Protein AF-A0A7W4EKA9-F1 (afdb_monomer)

Solvent-accessible surface area (backbone atoms only — not comparable to full-atom values): 6469 Å² total; per-residue (Å²): 132,83,79,77,79,76,77,62,63,84,79,44,60,75,69,44,30,65,42,52,51,51,51,54,50,52,52,49,34,43,69,69,62,39,52,67,62,41,52,52,51,24,53,52,36,47,51,41,47,74,68,69,58,82,50,76,81,43,62,44,70,59,51,29,52,43,34,52,49,47,46,53,41,48,76,71,67,48,50,46,69,57,51,62,68,29,70,67,50,49,58,64,55,69,69,50,76,74,71,74,77,71,72,82,78,74,92,125

Nearest PDB structures (foldseek):
  2axu-assembly2_K  TM=5.190E-01  e=1.951E+00  Enterococcus faecalis
  2grm-assembly2_C-5  TM=5.227E-01  e=1.951E+00  Enterococcus faecalis
  2grm-assembly1_A  TM=5.247E-01  e=2.299E+00  Enterococcus faecalis
  2axz-assembly3_C  TM=5.241E-01  e=5.231E+00  Enterococcus faecalis

Radius of gyration: 15.98 Å; Cα contacts (8 Å, |Δi|>4): 74; chains: 1; bounding box: 57×28×32 Å

Mean predicted aligned error: 8.0 Å

Structure (mmCIF, N/CA/C/O backbone):
data_AF-A0A7W4EKA9-F1
#
_entry.id   AF-A0A7W4EKA9-F1
#
loop_
_atom_site.group_PDB
_atom_site.id
_atom_site.type_symbol
_atom_site.l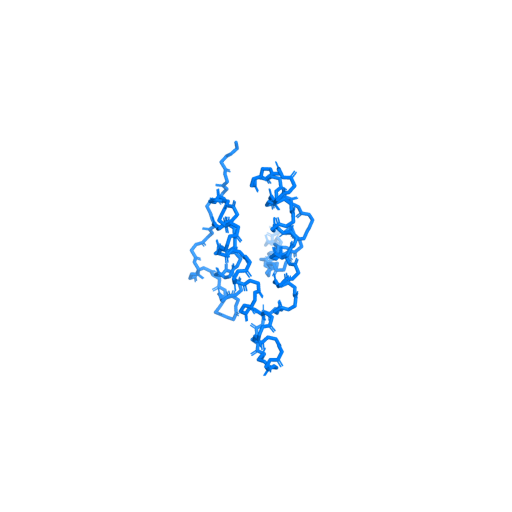abel_atom_id
_atom_site.label_alt_id
_atom_site.label_comp_id
_atom_site.label_asym_id
_atom_site.label_entity_id
_atom_site.label_seq_id
_atom_site.pdbx_PDB_ins_code
_atom_site.Cartn_x
_atom_site.Cartn_y
_atom_site.Cartn_z
_atom_site.occupancy
_atom_site.B_iso_or_equiv
_atom_site.auth_seq_id
_atom_site.auth_comp_id
_atom_site.auth_asym_id
_atom_site.auth_atom_id
_atom_site.pdbx_PDB_model_num
ATOM 1 N N . MET A 1 1 ? 1.645 13.334 16.424 1.00 43.69 1 MET A N 1
ATOM 2 C CA . MET A 1 1 ? 2.959 13.053 15.808 1.00 43.69 1 MET A CA 1
ATOM 3 C C . MET A 1 1 ? 2.894 13.564 14.378 1.00 43.69 1 MET A C 1
ATOM 5 O O . MET A 1 1 ? 1.900 13.282 13.724 1.00 43.69 1 MET A O 1
ATOM 9 N N . LYS A 1 2 ? 3.845 14.390 13.924 1.00 44.44 2 LYS A N 1
ATOM 10 C CA . LYS A 1 2 ? 3.917 14.763 12.502 1.00 44.44 2 LYS A CA 1
ATOM 11 C C . LYS A 1 2 ? 4.468 13.551 11.758 1.00 44.44 2 LYS A C 1
ATOM 13 O O . LYS A 1 2 ? 5.572 13.122 12.080 1.00 44.44 2 LYS A O 1
ATOM 18 N N . THR A 1 3 ? 3.704 12.992 10.828 1.00 52.25 3 THR A N 1
ATOM 19 C CA . THR A 1 3 ? 4.240 12.046 9.849 1.00 52.25 3 THR A CA 1
ATOM 20 C C . THR A 1 3 ? 5.343 12.775 9.077 1.00 52.25 3 THR A C 1
ATOM 22 O O . THR A 1 3 ? 5.084 13.872 8.572 1.00 52.25 3 THR A O 1
ATOM 25 N N . PRO A 1 4 ? 6.586 12.265 9.061 1.00 57.09 4 PRO A N 1
ATOM 26 C CA . PRO A 1 4 ? 7.646 12.879 8.278 1.00 57.09 4 PRO A CA 1
ATOM 27 C C . PRO A 1 4 ? 7.225 12.878 6.808 1.00 57.09 4 PRO A C 1
ATOM 29 O O . PRO A 1 4 ? 6.779 11.858 6.286 1.00 57.09 4 PRO A O 1
ATOM 32 N N . THR A 1 5 ? 7.317 14.037 6.157 1.00 65.06 5 THR A N 1
ATOM 33 C CA . THR A 1 5 ? 7.098 14.134 4.713 1.00 65.06 5 THR A CA 1
ATOM 34 C C . THR A 1 5 ? 8.151 13.265 4.028 1.00 65.06 5 THR A C 1
ATOM 36 O O . THR A 1 5 ? 9.338 13.457 4.316 1.00 65.06 5 THR A O 1
ATOM 39 N N . PRO A 1 6 ? 7.763 12.309 3.167 1.00 69.38 6 PRO A N 1
ATOM 40 C CA . PRO A 1 6 ? 8.743 11.500 2.470 1.00 69.38 6 PRO A CA 1
ATOM 41 C C . PRO 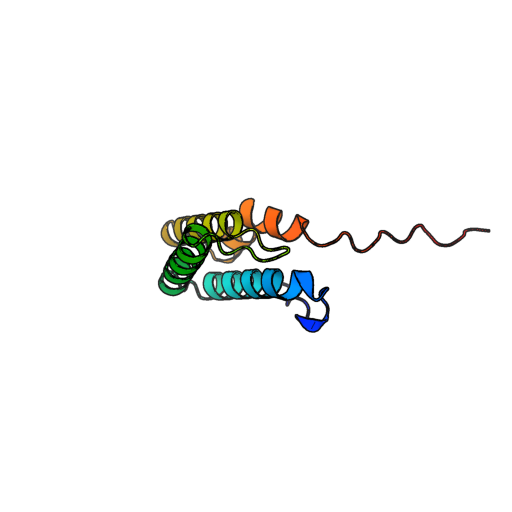A 1 6 ? 9.619 12.392 1.569 1.00 69.38 6 PRO A C 1
ATOM 43 O O . PRO A 1 6 ? 9.148 13.428 1.085 1.00 69.38 6 PRO A O 1
ATOM 46 N N . PRO A 1 7 ? 10.897 12.029 1.361 1.00 77.12 7 PRO A N 1
ATOM 47 C CA . PRO A 1 7 ? 11.776 12.711 0.421 1.00 77.12 7 PRO A CA 1
ATOM 48 C C . PRO A 1 7 ? 11.143 12.847 -0.976 1.00 77.12 7 PRO A C 1
ATOM 50 O O . PRO A 1 7 ? 10.365 11.976 -1.382 1.00 77.12 7 PRO A O 1
ATOM 53 N N . PRO A 1 8 ? 11.507 13.891 -1.746 1.00 84.19 8 PRO A N 1
ATOM 54 C CA . PRO A 1 8 ? 11.138 13.992 -3.157 1.00 84.19 8 PRO A CA 1
ATOM 55 C C . PRO A 1 8 ? 11.574 12.740 -3.924 1.00 84.19 8 PRO A C 1
ATOM 57 O O . PRO A 1 8 ? 12.651 12.199 -3.654 1.00 84.19 8 PRO A O 1
ATOM 60 N N . LEU A 1 9 ? 10.775 12.286 -4.892 1.00 82.81 9 LEU A N 1
ATOM 61 C CA . LEU A 1 9 ? 11.062 11.049 -5.629 1.00 82.81 9 LEU A CA 1
ATOM 62 C C . LEU A 1 9 ? 12.404 11.111 -6.374 1.00 82.81 9 LEU A C 1
ATOM 64 O O . LEU A 1 9 ? 13.095 10.105 -6.517 1.00 82.81 9 LEU A O 1
ATOM 68 N N . GLU A 1 10 ? 12.807 12.306 -6.797 1.00 86.06 10 GLU A N 1
ATOM 69 C CA . GLU A 1 10 ? 14.060 12.584 -7.495 1.00 86.06 10 GLU A CA 1
ATOM 70 C C . GLU A 1 10 ? 15.297 12.301 -6.632 1.00 86.06 10 GLU A C 1
ATOM 72 O O . GLU A 1 10 ? 16.381 12.092 -7.176 1.00 86.06 10 GLU A O 1
ATOM 77 N N . SER A 1 11 ? 15.136 12.275 -5.304 1.00 85.38 11 SER A N 1
ATOM 78 C CA . SER A 1 11 ? 16.216 11.964 -4.361 1.00 85.38 11 SER A CA 1
ATOM 79 C C . SER A 1 11 ? 16.553 10.473 -4.285 1.00 85.38 11 SER A C 1
ATOM 81 O O . SER A 1 11 ? 17.613 10.119 -3.770 1.00 85.38 11 SER A O 1
ATOM 83 N N . TYR A 1 12 ? 15.696 9.599 -4.823 1.00 83.75 12 TYR A N 1
ATOM 84 C CA . TYR A 1 12 ? 15.955 8.164 -4.875 1.00 83.75 12 TYR A CA 1
ATOM 85 C C . TYR A 1 12 ? 16.689 7.761 -6.162 1.00 83.75 12 TYR A C 1
ATOM 87 O O . TYR A 1 12 ? 16.483 8.386 -7.216 1.00 83.75 12 TYR A O 1
ATOM 95 N N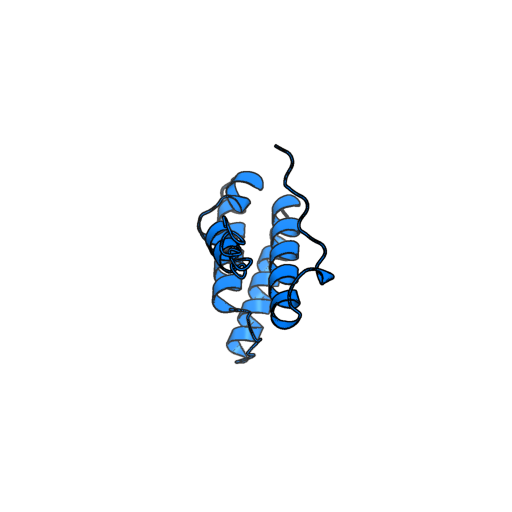 . PRO A 1 13 ? 17.497 6.679 -6.109 1.00 86.50 13 PRO A N 1
ATOM 96 C CA . PRO A 1 13 ? 18.051 6.050 -7.303 1.00 86.50 13 PRO A CA 1
ATOM 97 C C . PRO A 1 13 ? 16.953 5.751 -8.320 1.00 86.50 13 PRO A C 1
ATOM 99 O O . PRO A 1 13 ? 15.870 5.312 -7.936 1.00 86.50 13 PRO A O 1
ATOM 102 N N . GLU A 1 14 ? 17.234 5.969 -9.606 1.00 86.38 14 GLU A N 1
ATOM 103 C CA . GLU A 1 14 ? 16.244 5.840 -10.683 1.00 86.38 14 GLU A CA 1
ATOM 104 C C . GLU A 1 14 ? 15.521 4.488 -10.662 1.00 86.38 14 GLU A C 1
ATOM 106 O O . GLU A 1 14 ? 14.291 4.469 -10.668 1.00 86.38 14 GLU A O 1
ATOM 111 N N . ALA A 1 15 ? 16.275 3.395 -10.504 1.00 85.62 15 ALA A N 1
ATOM 112 C CA . ALA A 1 15 ? 15.745 2.034 -10.398 1.00 85.62 15 ALA A CA 1
ATOM 113 C C . ALA A 1 15 ? 14.718 1.862 -9.260 1.00 85.62 15 ALA A C 1
ATOM 115 O O . ALA A 1 15 ? 13.766 1.106 -9.390 1.00 85.62 15 ALA A O 1
ATOM 116 N N . LEU A 1 16 ? 14.846 2.617 -8.163 1.00 86.06 16 LEU A N 1
ATOM 117 C CA . LEU A 1 16 ? 13.958 2.516 -7.001 1.00 86.06 16 LEU A CA 1
ATOM 118 C C . LEU A 1 16 ? 12.799 3.522 -7.016 1.00 86.06 16 LEU A C 1
ATOM 120 O O . LEU A 1 16 ? 11.914 3.450 -6.160 1.00 86.06 16 LEU A O 1
ATOM 124 N N . ARG A 1 17 ? 12.769 4.482 -7.949 1.00 89.81 17 ARG A N 1
ATOM 125 C CA . ARG A 1 17 ? 11.766 5.565 -7.926 1.00 89.81 17 ARG A CA 1
ATOM 126 C C . ARG A 1 17 ? 10.345 5.042 -8.016 1.00 89.81 17 ARG A C 1
ATOM 128 O O . ARG A 1 17 ? 9.486 5.516 -7.278 1.00 89.81 17 ARG A O 1
ATOM 135 N N . LEU A 1 18 ? 10.099 4.062 -8.885 1.00 89.94 18 LEU A N 1
ATOM 136 C CA . LEU A 1 18 ? 8.767 3.481 -9.043 1.00 89.94 18 LEU A CA 1
ATOM 137 C C . LEU A 1 18 ? 8.318 2.773 -7.762 1.00 89.94 18 LEU A C 1
ATOM 139 O O . LEU A 1 18 ? 7.184 2.958 -7.325 1.00 89.94 18 LEU A O 1
ATOM 143 N N . ARG A 1 19 ? 9.225 2.044 -7.107 1.00 89.44 19 ARG A N 1
ATOM 144 C CA . ARG A 1 19 ? 8.961 1.425 -5.808 1.00 89.44 19 ARG A CA 1
ATOM 145 C C . ARG A 1 19 ? 8.545 2.455 -4.762 1.00 89.44 19 ARG A C 1
ATOM 147 O O . ARG A 1 19 ? 7.507 2.290 -4.124 1.00 89.44 19 ARG A O 1
ATOM 154 N N . TYR A 1 20 ? 9.311 3.532 -4.596 1.00 88.69 20 TYR A N 1
ATOM 155 C CA . TYR A 1 20 ? 8.962 4.564 -3.617 1.00 88.69 20 TYR A CA 1
ATOM 156 C C . TYR A 1 20 ? 7.703 5.334 -3.992 1.00 88.69 20 TYR A C 1
ATOM 158 O O . TYR A 1 20 ? 6.916 5.649 -3.106 1.00 88.69 20 TYR A O 1
ATOM 166 N N . ALA A 1 21 ? 7.468 5.590 -5.279 1.00 91.06 21 ALA A N 1
ATOM 167 C CA . ALA A 1 21 ? 6.230 6.204 -5.743 1.00 91.06 21 ALA A CA 1
ATOM 168 C C . ALA A 1 21 ? 5.013 5.338 -5.388 1.00 91.06 21 ALA A C 1
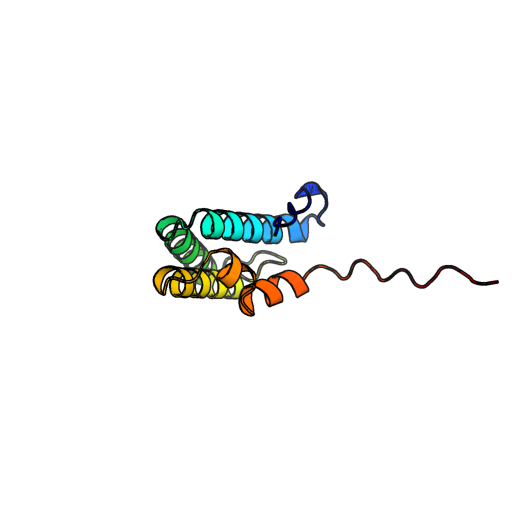ATOM 170 O O . ALA A 1 21 ? 4.026 5.856 -4.868 1.00 91.06 21 ALA A O 1
ATOM 171 N N . MET A 1 22 ? 5.107 4.019 -5.587 1.00 92.75 22 MET A N 1
ATOM 172 C CA . MET A 1 22 ? 4.066 3.068 -5.192 1.00 92.75 22 MET A CA 1
ATOM 173 C C . MET A 1 22 ? 3.830 3.084 -3.679 1.00 92.75 22 MET A C 1
ATOM 175 O O . MET A 1 22 ? 2.688 3.206 -3.246 1.00 92.75 22 MET A O 1
ATOM 179 N N . LEU A 1 23 ? 4.886 3.034 -2.862 1.00 91.31 23 LEU A N 1
ATOM 180 C CA . LEU A 1 23 ? 4.750 3.091 -1.401 1.00 91.31 23 LEU A CA 1
ATOM 181 C C . LEU A 1 23 ? 4.134 4.417 -0.926 1.00 91.31 23 LEU A C 1
ATOM 183 O O . LEU A 1 23 ? 3.215 4.405 -0.112 1.00 91.31 23 LEU A O 1
ATOM 187 N N . GLN A 1 24 ? 4.569 5.556 -1.474 1.00 91.31 24 GLN A N 1
ATOM 188 C CA . GLN A 1 24 ? 4.007 6.872 -1.145 1.00 91.31 24 GLN A CA 1
ATOM 189 C C . GLN A 1 24 ? 2.532 7.000 -1.560 1.00 91.31 24 GLN A C 1
ATOM 191 O O . GLN A 1 24 ? 1.736 7.613 -0.839 1.00 91.31 24 GLN A O 1
ATOM 196 N N . LEU A 1 25 ? 2.149 6.414 -2.700 1.00 94.81 25 LEU A N 1
ATOM 197 C CA . LEU A 1 25 ? 0.754 6.336 -3.127 1.00 94.81 25 LEU A CA 1
ATOM 198 C C . LEU A 1 25 ? -0.071 5.527 -2.121 1.00 94.81 25 LEU A C 1
ATOM 200 O O . LEU A 1 25 ? -1.097 6.015 -1.649 1.00 94.81 25 LEU A O 1
ATOM 204 N N . ILE A 1 26 ? 0.392 4.333 -1.745 1.00 94.88 26 ILE A N 1
ATOM 205 C CA . ILE A 1 26 ? -0.299 3.471 -0.776 1.00 94.88 26 ILE A CA 1
ATOM 206 C C . ILE A 1 26 ? -0.455 4.187 0.570 1.00 94.88 26 ILE A C 1
ATOM 208 O O . ILE A 1 26 ? -1.560 4.236 1.113 1.00 94.88 26 ILE A O 1
ATOM 212 N N . ASP A 1 27 ? 0.609 4.819 1.070 1.00 93.56 27 ASP A N 1
ATOM 213 C CA . ASP A 1 27 ? 0.579 5.581 2.320 1.00 93.56 27 ASP A CA 1
ATOM 214 C C . ASP A 1 27 ? -0.459 6.709 2.271 1.00 93.56 27 ASP A C 1
ATOM 216 O O . ASP A 1 27 ? -1.219 6.921 3.221 1.00 93.56 27 ASP A O 1
ATOM 220 N N . THR A 1 28 ? -0.537 7.413 1.138 1.00 94.88 28 THR A N 1
ATOM 221 C CA . THR A 1 28 ? -1.520 8.479 0.915 1.00 94.88 28 THR A CA 1
ATOM 222 C C . THR A 1 28 ? -2.946 7.935 0.969 1.00 94.88 28 THR A C 1
ATOM 224 O O . THR A 1 28 ? -3.798 8.506 1.654 1.00 94.88 28 THR A O 1
ATOM 227 N N . LEU A 1 29 ? -3.208 6.808 0.304 1.00 96.94 29 LEU A N 1
ATOM 228 C CA . LEU A 1 29 ? -4.525 6.172 0.301 1.00 96.94 29 LEU A CA 1
ATOM 229 C C . LEU A 1 29 ? -4.919 5.655 1.695 1.00 96.94 29 LEU A C 1
ATOM 231 O O . LEU A 1 29 ? -6.070 5.817 2.107 1.00 96.94 29 LEU A O 1
ATOM 235 N N . ILE A 1 30 ? -3.967 5.119 2.467 1.00 96.12 30 ILE A N 1
ATOM 236 C CA . ILE A 1 30 ? -4.174 4.714 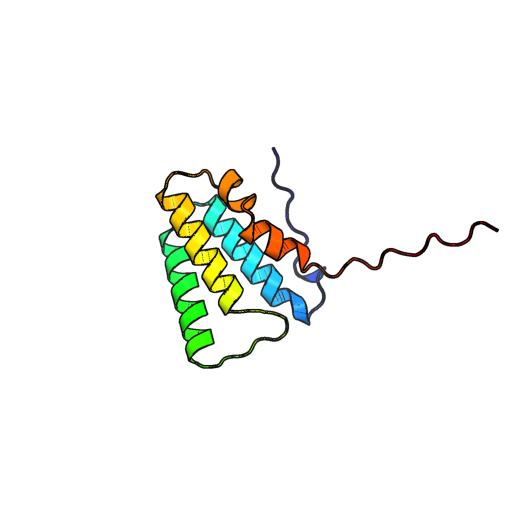3.867 1.00 96.12 30 ILE A CA 1
ATOM 237 C C . ILE A 1 30 ? -4.537 5.918 4.735 1.00 96.12 30 ILE A C 1
ATOM 239 O O . ILE A 1 30 ? -5.511 5.865 5.491 1.00 96.12 30 ILE A O 1
ATOM 243 N N . MET A 1 31 ? -3.801 7.025 4.607 1.00 95.81 31 MET A N 1
ATOM 244 C CA . MET A 1 31 ? -4.076 8.261 5.346 1.00 95.81 31 MET A CA 1
ATOM 245 C C . MET A 1 31 ? -5.455 8.838 5.028 1.00 95.81 31 MET A C 1
ATOM 247 O O . MET A 1 31 ? -6.145 9.315 5.930 1.00 95.81 31 MET A O 1
ATOM 251 N N . GLN A 1 32 ? -5.883 8.743 3.769 1.00 96.62 32 GLN A N 1
ATOM 252 C CA . GLN A 1 32 ? -7.219 9.142 3.323 1.00 96.62 32 GLN A CA 1
ATOM 253 C C . GLN A 1 32 ? -8.310 8.124 3.686 1.00 96.62 32 GLN A C 1
ATOM 255 O O . GLN A 1 32 ? -9.490 8.415 3.502 1.00 96.62 32 GLN A O 1
ATOM 260 N N . ARG A 1 33 ? -7.937 6.942 4.199 1.00 96.25 33 ARG A N 1
ATOM 261 C CA . ARG A 1 33 ? -8.829 5.788 4.399 1.00 96.25 33 ARG A CA 1
ATOM 262 C C . ARG A 1 33 ? -9.598 5.419 3.127 1.00 96.25 33 ARG A C 1
ATOM 264 O O . ARG A 1 33 ? -10.748 4.986 3.198 1.00 96.25 33 ARG A O 1
ATOM 271 N N . ASN A 1 34 ? -8.973 5.590 1.965 1.00 97.94 34 ASN A N 1
ATOM 272 C CA . ASN A 1 34 ? -9.589 5.281 0.684 1.00 97.94 34 ASN A CA 1
ATOM 273 C C . ASN A 1 34 ? -9.465 3.778 0.394 1.00 97.94 34 ASN A C 1
ATOM 275 O O . ASN A 1 34 ? -8.586 3.334 -0.340 1.00 97.94 34 ASN A O 1
ATOM 279 N N . ILE A 1 35 ? -10.328 2.995 1.044 1.00 97.06 35 ILE A N 1
ATOM 280 C CA . ILE A 1 35 ? -10.320 1.528 0.979 1.00 97.06 35 ILE A CA 1
ATOM 281 C C . ILE A 1 35 ? -10.567 1.029 -0.447 1.00 97.06 35 ILE A C 1
ATOM 283 O O . ILE A 1 35 ? -9.905 0.093 -0.873 1.00 97.06 35 ILE A O 1
ATOM 287 N N . GLU A 1 36 ? -11.482 1.659 -1.184 1.00 97.81 36 GLU A N 1
ATOM 288 C CA . GLU A 1 36 ? -11.805 1.272 -2.561 1.00 97.81 36 GLU A CA 1
ATOM 289 C C . GLU A 1 36 ? -10.592 1.427 -3.484 1.00 97.81 36 GLU A C 1
ATOM 291 O O . GLU A 1 36 ? -10.240 0.496 -4.203 1.00 97.81 36 GLU A O 1
ATOM 296 N N . ALA A 1 37 ? -9.886 2.559 -3.400 1.00 97.81 37 ALA A N 1
ATOM 297 C CA . ALA A 1 37 ? -8.672 2.768 -4.182 1.00 97.81 37 ALA A CA 1
ATOM 298 C C . ALA A 1 37 ? -7.534 1.812 -3.785 1.00 97.81 37 ALA A C 1
ATOM 300 O O . ALA A 1 37 ? -6.762 1.404 -4.649 1.00 97.81 37 ALA A O 1
ATOM 301 N N . LEU A 1 38 ? -7.422 1.445 -2.502 1.00 97.62 38 LEU A N 1
ATOM 302 C CA . LEU A 1 38 ? -6.457 0.437 -2.049 1.00 97.62 38 LEU A CA 1
ATOM 303 C C . LEU A 1 38 ? -6.787 -0.955 -2.605 1.00 97.62 38 LEU A C 1
ATOM 305 O O . LEU A 1 38 ? -5.881 -1.628 -3.089 1.00 97.62 38 LEU A O 1
ATOM 309 N N . ASP A 1 39 ? -8.060 -1.361 -2.565 1.00 96.75 39 ASP A N 1
ATOM 310 C CA . ASP A 1 39 ? -8.521 -2.632 -3.140 1.00 96.75 39 ASP A CA 1
ATOM 311 C C . ASP A 1 39 ? -8.233 -2.658 -4.656 1.00 96.75 39 ASP A C 1
ATOM 313 O O . ASP A 1 39 ? -7.587 -3.583 -5.140 1.00 96.75 39 ASP A O 1
ATOM 317 N N . HIS A 1 40 ? -8.581 -1.595 -5.395 1.00 97.62 40 HIS A N 1
ATOM 318 C CA . HIS A 1 40 ? -8.313 -1.506 -6.840 1.00 97.62 40 HIS A CA 1
ATOM 319 C C . HIS A 1 40 ? -6.822 -1.518 -7.186 1.00 97.62 40 HIS A C 1
ATOM 321 O O . HIS A 1 40 ? -6.412 -2.148 -8.159 1.00 97.62 40 HIS A O 1
ATOM 327 N N . LEU A 1 41 ? -5.984 -0.834 -6.402 1.00 96.69 41 LEU A N 1
ATOM 328 C CA . LEU A 1 41 ? -4.536 -0.898 -6.588 1.00 96.69 41 LEU A CA 1
ATOM 329 C C . LEU A 1 41 ? -4.012 -2.320 -6.324 1.00 96.69 41 LEU A C 1
ATOM 331 O O . LEU A 1 41 ? -3.100 -2.783 -7.012 1.00 96.69 41 LEU A O 1
ATOM 335 N N . GLY A 1 42 ? -4.613 -3.030 -5.366 1.00 94.94 42 GLY A N 1
ATOM 336 C CA . GLY A 1 42 ? -4.356 -4.445 -5.105 1.00 94.94 42 GLY A CA 1
ATOM 337 C C . GLY A 1 42 ? -4.654 -5.313 -6.323 1.00 94.94 42 GLY A C 1
ATOM 338 O O . GLY A 1 42 ? -3.784 -6.069 -6.753 1.00 94.94 42 GLY A O 1
ATOM 339 N N . ASP A 1 43 ? -5.827 -5.135 -6.927 1.00 95.38 43 ASP A N 1
ATOM 340 C CA . ASP A 1 43 ? -6.240 -5.874 -8.123 1.00 95.38 43 ASP A CA 1
ATOM 341 C C . ASP A 1 43 ? -5.287 -5.623 -9.300 1.00 95.38 43 ASP A C 1
ATOM 343 O O . ASP A 1 43 ? -4.772 -6.571 -9.891 1.00 95.38 43 ASP A O 1
ATOM 347 N N . VAL A 1 44 ? -4.953 -4.359 -9.581 1.00 94.25 44 VAL A N 1
ATOM 348 C CA . VAL A 1 44 ? -4.018 -3.998 -10.664 1.00 94.25 44 VAL A CA 1
ATOM 349 C C . VAL A 1 44 ? -2.637 -4.621 -10.444 1.00 94.25 44 VAL A C 1
ATOM 351 O O . VAL A 1 44 ? -2.053 -5.183 -11.369 1.00 94.25 44 VAL A O 1
ATOM 354 N N . THR A 1 45 ? -2.098 -4.554 -9.222 1.00 93.62 45 THR A N 1
ATOM 355 C CA . THR A 1 45 ? -0.778 -5.143 -8.925 1.00 93.62 45 THR A CA 1
ATOM 356 C C . THR A 1 45 ? -0.779 -6.666 -9.077 1.00 93.62 45 THR A C 1
ATOM 358 O O . THR A 1 45 ? 0.188 -7.229 -9.597 1.00 93.62 45 THR A O 1
ATOM 361 N N . LEU A 1 46 ? -1.880 -7.328 -8.709 1.00 92.88 46 LEU A N 1
ATOM 362 C CA . LEU A 1 46 ? -2.055 -8.767 -8.888 1.00 92.88 46 LEU A CA 1
ATOM 363 C C . LEU A 1 46 ? -2.223 -9.160 -10.363 1.00 92.88 46 LEU A C 1
ATOM 365 O O . LEU A 1 46 ? -1.671 -10.178 -10.788 1.00 92.88 46 LEU A O 1
ATOM 369 N N . GLU A 1 47 ? -2.948 -8.369 -11.155 1.00 94.69 47 GLU A N 1
ATOM 370 C CA . GLU A 1 47 ? -3.079 -8.570 -12.601 1.00 94.69 47 GLU A CA 1
ATOM 371 C C . GLU A 1 47 ? -1.720 -8.462 -13.297 1.00 94.69 47 GLU A C 1
ATOM 373 O O . GLU A 1 47 ? -1.364 -9.337 -14.087 1.00 94.69 47 GLU A O 1
ATOM 378 N N . MET A 1 48 ? -0.920 -7.448 -12.953 1.00 92.81 48 MET A N 1
ATOM 379 C CA . MET A 1 48 ? 0.436 -7.287 -13.486 1.00 92.81 48 MET A CA 1
ATOM 380 C C . MET A 1 48 ? 1.331 -8.480 -13.139 1.00 92.81 48 MET A C 1
ATOM 382 O O . MET A 1 48 ? 2.019 -9.010 -14.013 1.00 92.81 48 MET A O 1
ATOM 386 N N . PHE A 1 49 ? 1.281 -8.945 -11.887 1.00 89.50 49 PHE A N 1
ATOM 387 C CA . PHE A 1 49 ? 2.010 -10.138 -11.459 1.00 89.50 49 PHE A CA 1
ATOM 388 C C . PHE A 1 49 ? 1.561 -11.385 -12.236 1.00 89.50 49 PHE A C 1
ATOM 390 O O . PHE A 1 49 ? 2.389 -12.142 -12.737 1.00 89.50 49 PHE A O 1
ATOM 397 N N . SER A 1 50 ? 0.250 -11.572 -12.404 1.00 90.38 50 SER A N 1
ATOM 398 C CA . SER A 1 50 ? -0.329 -12.704 -13.145 1.00 90.38 50 SER A CA 1
ATOM 399 C C . SER A 1 50 ? 0.030 -12.673 -14.635 1.00 90.38 50 SER A C 1
ATOM 401 O O . SER A 1 50 ? 0.204 -13.716 -15.267 1.00 90.38 50 SER A O 1
ATOM 403 N N . ALA A 1 51 ? 0.206 -11.476 -15.194 1.00 94.12 51 ALA A N 1
ATOM 404 C CA . ALA A 1 51 ? 0.708 -11.256 -16.544 1.00 94.12 51 ALA A CA 1
ATOM 405 C C . ALA A 1 51 ? 2.233 -11.451 -16.676 1.00 94.12 51 ALA A C 1
ATOM 407 O O . ALA A 1 51 ? 2.768 -11.240 -17.762 1.00 94.12 51 ALA A O 1
ATOM 408 N N . HIS A 1 52 ? 2.924 -11.881 -15.610 1.00 89.94 52 HIS A N 1
ATOM 409 C CA . HIS A 1 52 ? 4.378 -12.072 -15.561 1.00 89.94 52 HIS A CA 1
ATOM 410 C C . HIS A 1 52 ? 5.158 -10.790 -15.900 1.00 89.94 52 HIS A C 1
ATOM 412 O O . HIS A 1 52 ? 6.236 -10.840 -16.491 1.00 89.94 52 HIS A O 1
ATOM 418 N N . ILE A 1 53 ? 4.603 -9.625 -15.547 1.00 87.94 53 ILE A N 1
ATOM 419 C CA . ILE A 1 53 ? 5.302 -8.349 -15.682 1.00 87.94 53 ILE A CA 1
ATOM 420 C C . ILE A 1 53 ? 6.331 -8.253 -14.559 1.00 87.94 53 ILE A C 1
ATOM 422 O O . ILE A 1 53 ? 5.979 -8.223 -13.380 1.00 87.94 53 ILE A O 1
ATOM 426 N N . GLU A 1 54 ? 7.601 -8.166 -14.936 1.00 86.56 54 GLU A N 1
ATOM 427 C CA . GLU A 1 54 ? 8.700 -7.912 -14.013 1.00 86.56 54 GLU A CA 1
ATOM 428 C C . GLU A 1 54 ? 9.067 -6.430 -14.037 1.00 86.56 54 GLU A C 1
ATOM 430 O O . GLU A 1 54 ? 9.189 -5.810 -15.095 1.00 86.56 54 GLU A O 1
ATOM 435 N N . ILE A 1 55 ? 9.232 -5.859 -12.848 1.00 84.12 55 ILE A N 1
ATOM 436 C CA . ILE A 1 55 ? 9.681 -4.485 -12.660 1.00 84.12 55 ILE A CA 1
ATOM 437 C C . ILE A 1 55 ? 10.897 -4.550 -11.750 1.00 84.12 55 ILE A C 1
ATOM 439 O O . ILE A 1 55 ? 10.818 -5.056 -10.630 1.00 84.12 55 ILE A O 1
ATOM 443 N N . GLU A 1 56 ? 12.023 -4.050 -12.251 1.00 83.31 56 GLU A N 1
ATOM 444 C CA . GLU A 1 56 ? 13.271 -4.001 -11.497 1.00 83.31 56 GLU A CA 1
ATOM 445 C C . GLU A 1 56 ? 13.056 -3.268 -10.164 1.00 83.31 56 GLU A C 1
ATOM 447 O O . GLU A 1 56 ? 12.350 -2.260 -10.099 1.00 83.31 56 GLU A O 1
ATOM 452 N N . GLU A 1 57 ? 13.617 -3.818 -9.085 1.00 85.12 57 GLU A N 1
ATOM 453 C CA . GLU A 1 57 ? 13.487 -3.303 -7.716 1.00 85.12 57 GLU A CA 1
ATOM 454 C C . GLU A 1 57 ? 12.053 -3.206 -7.142 1.00 85.12 57 GLU A C 1
ATOM 456 O O . GLU A 1 57 ? 11.859 -2.651 -6.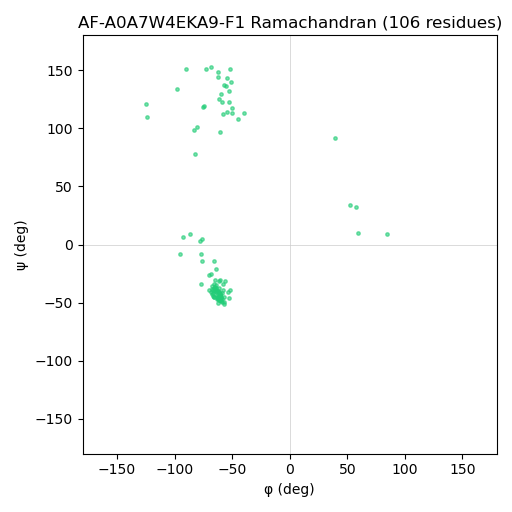053 1.00 85.12 57 GLU A O 1
ATOM 461 N N . LEU A 1 58 ? 11.036 -3.770 -7.810 1.00 84.56 58 LEU A N 1
ATOM 462 C CA . LEU A 1 58 ? 9.653 -3.795 -7.327 1.00 84.56 58 LEU A CA 1
ATOM 463 C C . LEU A 1 58 ? 9.106 -5.222 -7.243 1.00 84.56 58 LEU A C 1
ATOM 465 O O . LEU A 1 58 ? 8.760 -5.853 -8.239 1.00 84.56 58 LEU A O 1
ATOM 469 N N . SER A 1 59 ? 8.921 -5.700 -6.016 1.00 89.56 59 SER A N 1
ATOM 470 C CA . SER A 1 59 ? 8.241 -6.968 -5.772 1.00 89.56 59 SER A CA 1
ATOM 471 C C . SER A 1 59 ? 6.724 -6.773 -5.773 1.00 89.56 59 SER A C 1
ATOM 473 O O . SER A 1 59 ? 6.132 -6.355 -4.775 1.00 89.56 59 SER A O 1
ATOM 475 N N . LEU A 1 60 ? 6.077 -7.080 -6.901 1.00 90.69 60 LEU A N 1
ATOM 476 C CA . LEU A 1 60 ? 4.620 -6.956 -7.035 1.00 90.69 60 LEU A CA 1
ATOM 477 C C . LEU A 1 60 ? 3.871 -7.796 -5.991 1.00 90.69 60 LEU A C 1
ATOM 479 O O . LEU A 1 60 ? 2.911 -7.310 -5.403 1.00 90.69 60 LEU A O 1
ATOM 483 N N . ILE A 1 61 ? 4.352 -9.005 -5.684 1.00 90.00 61 ILE A N 1
ATOM 484 C CA . ILE A 1 61 ? 3.725 -9.877 -4.679 1.00 90.00 61 ILE A CA 1
ATOM 485 C C . ILE A 1 61 ? 3.785 -9.281 -3.266 1.00 90.00 61 ILE A C 1
ATOM 487 O O . ILE A 1 61 ? 2.819 -9.376 -2.507 1.00 90.00 61 ILE A O 1
ATOM 491 N N . GLU A 1 62 ? 4.893 -8.627 -2.912 1.00 89.81 62 GLU A N 1
ATOM 492 C CA . GLU A 1 62 ? 5.027 -7.956 -1.618 1.00 89.81 62 GLU A CA 1
ATOM 493 C C . GLU A 1 62 ? 4.110 -6.734 -1.527 1.00 89.81 62 GLU A C 1
ATOM 495 O O . GLU A 1 62 ? 3.469 -6.523 -0.495 1.00 89.81 62 GLU A O 1
ATOM 500 N N . ILE A 1 63 ? 4.001 -5.958 -2.611 1.00 91.81 63 ILE A N 1
ATOM 501 C CA . ILE A 1 63 ? 3.096 -4.808 -2.689 1.00 91.81 63 ILE A CA 1
ATOM 502 C C . ILE A 1 63 ? 1.636 -5.250 -2.558 1.00 91.81 63 ILE A C 1
ATOM 504 O O . ILE A 1 63 ? 0.904 -4.680 -1.748 1.00 91.81 63 ILE A O 1
ATOM 508 N N . THR A 1 64 ? 1.215 -6.288 -3.284 1.00 92.62 64 THR A N 1
ATOM 509 C CA . THR A 1 64 ? -0.142 -6.843 -3.168 1.00 92.62 64 THR A CA 1
ATOM 510 C C . THR A 1 64 ? -0.415 -7.345 -1.748 1.00 92.62 64 THR A C 1
ATOM 512 O O . THR A 1 64 ? -1.475 -7.071 -1.183 1.00 92.62 64 THR A O 1
ATOM 515 N N . GLY A 1 65 ? 0.554 -8.028 -1.128 1.00 91.62 65 GLY A N 1
ATOM 516 C CA . GLY A 1 65 ? 0.450 -8.471 0.262 1.00 91.62 65 GLY A CA 1
ATOM 517 C C . GLY A 1 65 ? 0.273 -7.308 1.241 1.00 91.62 65 GLY A C 1
ATOM 518 O O . GLY A 1 65 ? -0.575 -7.371 2.135 1.00 91.62 65 GLY A O 1
ATOM 519 N N . TYR A 1 66 ? 1.027 -6.223 1.049 1.00 93.19 66 TYR A N 1
ATOM 520 C CA . TYR A 1 66 ? 0.901 -5.027 1.874 1.00 93.19 66 TYR A CA 1
ATOM 521 C C . TYR A 1 66 ? -0.462 -4.337 1.701 1.00 93.19 66 TYR A C 1
ATOM 523 O O . TYR A 1 66 ? -1.108 -4.007 2.697 1.00 93.19 66 TYR A O 1
ATOM 531 N N . LEU A 1 67 ? -0.934 -4.177 0.464 1.00 95.44 67 LEU A N 1
ATOM 532 C CA . LEU A 1 67 ? -2.250 -3.607 0.152 1.00 95.44 67 LEU A CA 1
ATOM 533 C C . LEU A 1 67 ? -3.384 -4.379 0.833 1.00 95.44 67 LEU A C 1
ATOM 535 O O . LEU A 1 67 ? -4.211 -3.783 1.529 1.00 95.44 67 LEU A O 1
ATOM 539 N N . GLY A 1 68 ? -3.383 -5.709 0.701 1.00 94.75 68 GLY A N 1
ATOM 540 C CA . GLY A 1 68 ? -4.392 -6.566 1.322 1.00 94.75 68 GLY A CA 1
ATOM 541 C C . GLY A 1 68 ? -4.395 -6.466 2.849 1.00 94.75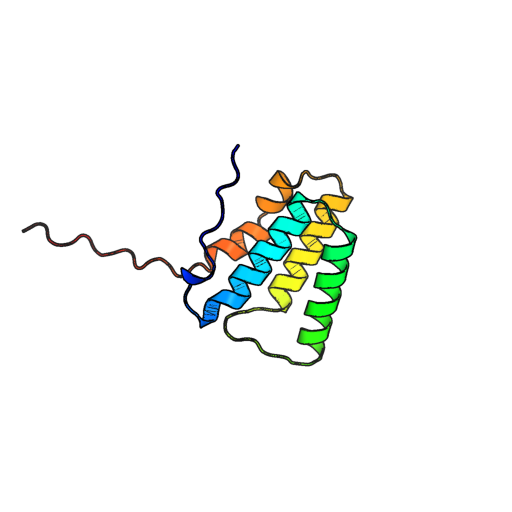 68 GLY A C 1
ATOM 542 O O . GLY A 1 68 ? -5.458 -6.387 3.474 1.00 94.75 68 GLY A O 1
ATOM 543 N N . ASP A 1 69 ? -3.215 -6.412 3.471 1.00 94.94 69 ASP A N 1
ATOM 544 C CA . ASP A 1 69 ? -3.109 -6.225 4.917 1.00 94.94 69 ASP A CA 1
ATOM 545 C C . ASP A 1 69 ? -3.588 -4.838 5.364 1.00 94.94 69 ASP A C 1
ATOM 547 O O . ASP A 1 69 ? -4.365 -4.737 6.318 1.00 94.94 69 ASP A O 1
ATOM 551 N N . ALA A 1 70 ? -3.205 -3.777 4.651 1.00 95.56 70 ALA A N 1
ATOM 552 C CA . ALA A 1 70 ? -3.636 -2.417 4.949 1.00 95.56 70 ALA A CA 1
ATOM 553 C C . ALA A 1 70 ? -5.165 -2.285 4.891 1.00 95.56 70 ALA A C 1
ATOM 555 O O . ALA A 1 70 ? -5.784 -1.775 5.830 1.00 95.56 70 ALA A O 1
ATOM 556 N N . VAL A 1 71 ? -5.791 -2.823 3.841 1.00 97.25 71 VAL A N 1
ATOM 557 C CA . VAL A 1 71 ? -7.251 -2.866 3.710 1.00 97.25 71 VAL A CA 1
ATOM 558 C C . VAL A 1 71 ? -7.884 -3.635 4.864 1.00 97.25 71 VAL A C 1
ATOM 560 O O . VAL A 1 71 ? -8.828 -3.141 5.487 1.00 97.25 71 VAL A O 1
ATOM 563 N N . ARG A 1 72 ? -7.372 -4.829 5.182 1.00 96.75 72 ARG A N 1
ATOM 564 C CA . ARG A 1 72 ? -7.884 -5.651 6.286 1.00 96.75 72 ARG A CA 1
ATOM 565 C C . ARG A 1 72 ? -7.845 -4.889 7.609 1.00 96.75 72 ARG A C 1
ATOM 567 O O . ARG A 1 72 ? -8.824 -4.909 8.353 1.00 96.75 72 ARG A O 1
ATOM 574 N N . GLN A 1 73 ? -6.739 -4.211 7.901 1.00 96.56 73 GLN A N 1
ATOM 575 C CA . GLN A 1 73 ? -6.583 -3.442 9.132 1.00 96.56 73 GLN A CA 1
ATOM 576 C C . GLN A 1 73 ? -7.519 -2.225 9.184 1.00 96.56 73 GLN A C 1
ATOM 578 O O . GLN A 1 73 ? -8.158 -1.997 10.214 1.00 96.56 73 GLN A O 1
ATOM 583 N N . LEU A 1 74 ? -7.659 -1.481 8.081 1.00 96.81 74 LEU A N 1
ATOM 584 C CA . LEU A 1 74 ? -8.593 -0.353 7.994 1.00 96.81 74 LEU A CA 1
ATOM 585 C C . LEU A 1 74 ? -10.051 -0.810 8.158 1.00 96.81 74 L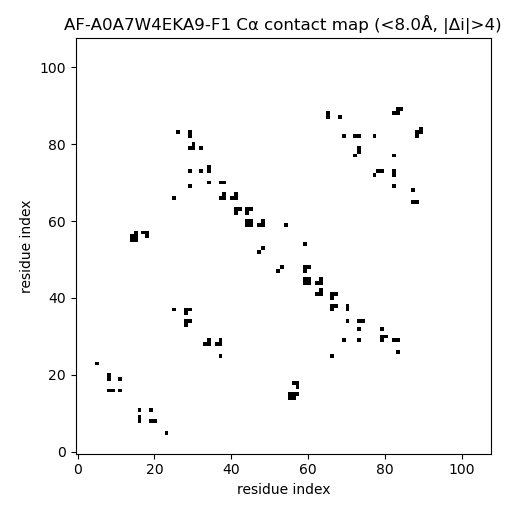EU A C 1
ATOM 587 O O . LEU A 1 74 ? -10.795 -0.202 8.928 1.00 96.81 74 LEU A O 1
ATOM 591 N N . LYS A 1 75 ? -10.449 -1.916 7.510 1.00 96.75 75 LYS A N 1
ATOM 592 C CA . LYS A 1 75 ? -11.778 -2.540 7.673 1.00 96.75 75 LYS A CA 1
ATOM 593 C C . LYS A 1 75 ? -12.017 -3.009 9.117 1.00 96.75 75 LYS A C 1
ATOM 595 O O . LYS A 1 75 ? -13.143 -2.942 9.598 1.00 96.75 75 LYS A O 1
ATOM 600 N N . ALA A 1 76 ? -10.964 -3.411 9.833 1.00 96.62 76 ALA A N 1
ATOM 601 C CA . ALA A 1 76 ? -11.013 -3.754 11.258 1.00 96.62 76 ALA A CA 1
ATOM 602 C C . ALA A 1 76 ? -11.032 -2.532 12.203 1.00 96.62 76 ALA A C 1
ATOM 604 O O . ALA A 1 76 ? -11.004 -2.699 13.422 1.00 96.62 76 ALA A O 1
ATOM 605 N N . GLY A 1 77 ? -11.069 -1.306 11.671 1.00 96.19 77 GLY A N 1
ATOM 606 C CA . GLY A 1 77 ? -11.163 -0.074 12.454 1.00 96.19 77 GLY A CA 1
ATOM 607 C C . GLY A 1 77 ? -9.830 0.468 12.972 1.00 96.19 77 GLY A C 1
ATOM 608 O O . GLY A 1 77 ? -9.840 1.420 13.755 1.00 96.19 77 GLY A O 1
ATOM 609 N N . ARG A 1 78 ? -8.688 -0.088 12.538 1.00 96.56 78 ARG A N 1
ATOM 610 C CA . ARG A 1 78 ? -7.368 0.476 12.858 1.00 96.56 78 ARG A CA 1
ATOM 611 C C . ARG A 1 78 ? -7.229 1.874 12.266 1.00 96.56 78 ARG A C 1
ATOM 613 O O . ARG A 1 78 ? -7.729 2.183 11.184 1.00 96.56 78 ARG A O 1
ATOM 620 N N . THR A 1 79 ? -6.539 2.740 12.992 1.00 96.00 79 THR A N 1
ATOM 621 C CA . THR A 1 79 ? -6.216 4.085 12.526 1.00 96.00 79 THR A CA 1
ATOM 622 C C . THR A 1 79 ? -5.132 4.033 11.444 1.00 96.00 79 THR A C 1
ATOM 624 O O . THR A 1 79 ? -4.271 3.157 11.492 1.00 96.00 79 THR A O 1
ATOM 627 N N . PRO A 1 80 ? -5.098 4.992 10.500 1.00 94.94 80 PRO A N 1
ATOM 628 C CA . PRO A 1 80 ? -4.039 5.059 9.492 1.00 94.94 80 PRO A CA 1
ATOM 629 C C . PRO A 1 80 ? -2.625 5.014 10.081 1.00 94.94 80 PRO A C 1
ATOM 631 O O . PRO A 1 80 ? -1.766 4.325 9.550 1.00 94.94 80 PRO A O 1
ATOM 634 N N . ALA A 1 81 ? -2.399 5.675 11.221 1.00 93.00 81 ALA A N 1
ATOM 635 C CA . ALA A 1 81 ? -1.112 5.636 11.910 1.00 93.00 81 ALA A CA 1
ATOM 636 C C . ALA A 1 81 ? -0.733 4.215 12.362 1.00 93.00 81 ALA A C 1
ATOM 638 O O . ALA A 1 81 ? 0.406 3.805 12.173 1.00 93.00 81 ALA A O 1
ATOM 639 N N . GLU A 1 82 ? -1.673 3.442 12.917 1.00 92.94 82 GLU A N 1
ATOM 640 C CA . GLU A 1 82 ? -1.412 2.042 13.284 1.00 92.94 82 GLU A CA 1
ATOM 641 C C . GLU A 1 82 ? -1.073 1.187 12.059 1.00 92.94 82 GLU A C 1
ATOM 643 O O . GLU A 1 82 ? -0.156 0.374 12.125 1.00 92.94 82 GLU A O 1
ATOM 648 N N . VAL A 1 83 ? -1.768 1.400 10.937 1.00 94.19 83 VAL A N 1
ATOM 649 C CA . VAL A 1 83 ? -1.521 0.658 9.691 1.00 94.19 83 VAL A CA 1
ATOM 650 C C . VAL A 1 83 ? -0.149 0.993 9.101 1.00 94.19 83 VAL A C 1
ATOM 652 O O . VAL A 1 83 ? 0.576 0.094 8.680 1.00 94.19 83 VAL A O 1
ATOM 655 N N . LEU A 1 84 ? 0.249 2.268 9.112 1.00 91.50 84 LEU A N 1
ATOM 656 C CA . LEU A 1 84 ? 1.566 2.702 8.631 1.00 91.50 84 LEU A CA 1
ATOM 657 C C . LEU A 1 84 ? 2.720 2.224 9.525 1.00 91.50 84 LEU A C 1
ATOM 659 O O . LEU A 1 84 ? 3.838 2.054 9.051 1.00 91.50 84 LEU A O 1
ATOM 663 N N . HIS A 1 85 ? 2.459 1.968 10.807 1.00 87.69 85 HIS A N 1
ATOM 664 C CA . HIS A 1 85 ? 3.435 1.390 11.735 1.00 87.69 85 HIS A CA 1
ATOM 665 C C . HIS A 1 85 ? 3.356 -0.143 11.829 1.00 87.69 85 HIS A C 1
ATOM 667 O O . HIS A 1 85 ? 4.040 -0.743 12.660 1.00 87.69 85 HIS A O 1
ATOM 673 N N . ALA A 1 86 ? 2.546 -0.795 10.991 1.00 86.06 86 ALA A N 1
ATOM 674 C CA . ALA A 1 86 ? 2.433 -2.245 10.981 1.00 86.06 86 ALA A CA 1
ATOM 675 C C . ALA A 1 86 ? 3.726 -2.918 10.467 1.00 86.06 86 ALA A C 1
ATOM 677 O O . ALA A 1 86 ? 4.435 -2.334 9.639 1.00 86.06 86 ALA A O 1
ATOM 678 N N . PRO A 1 87 ? 4.017 -4.167 10.890 1.00 80.94 87 PRO A N 1
ATOM 679 C CA . PRO A 1 87 ? 5.240 -4.880 10.511 1.00 80.94 87 PRO A CA 1
ATOM 680 C C . PRO A 1 87 ? 5.490 -4.959 9.000 1.00 80.94 87 PRO A C 1
ATOM 682 O O . PRO A 1 87 ? 6.616 -4.763 8.555 1.00 80.94 87 PRO A O 1
ATOM 685 N N . LEU A 1 88 ? 4.447 -5.199 8.196 1.00 79.94 88 LEU A N 1
ATOM 686 C CA . LEU A 1 88 ? 4.595 -5.281 6.740 1.00 79.94 88 LEU A CA 1
ATOM 687 C C . LEU A 1 88 ? 5.030 -3.945 6.130 1.00 79.94 88 LEU A C 1
ATOM 689 O O . LEU A 1 88 ? 5.904 -3.930 5.269 1.00 79.94 88 LEU A O 1
ATOM 693 N N . ARG A 1 89 ? 4.492 -2.817 6.614 1.00 83.94 89 ARG A N 1
ATOM 694 C CA . ARG A 1 89 ? 4.906 -1.492 6.137 1.00 83.94 89 ARG A CA 1
ATOM 695 C C . ARG A 1 89 ? 6.344 -1.167 6.532 1.00 83.94 89 ARG A C 1
ATOM 697 O O . ARG A 1 89 ? 7.076 -0.607 5.720 1.00 83.94 89 ARG A O 1
ATOM 704 N N . THR A 1 90 ? 6.762 -1.552 7.738 1.00 77.94 90 THR A N 1
ATOM 705 C CA . THR A 1 90 ? 8.145 -1.348 8.199 1.00 77.94 90 THR A CA 1
ATOM 706 C C . THR A 1 90 ? 9.134 -2.196 7.405 1.00 77.94 90 THR A C 1
ATOM 708 O O . THR A 1 90 ? 10.190 -1.697 7.037 1.00 77.94 90 THR A O 1
ATOM 711 N N . MET A 1 91 ? 8.793 -3.442 7.058 1.00 77.25 91 MET A N 1
ATOM 712 C CA . MET A 1 91 ? 9.616 -4.278 6.166 1.00 77.25 91 MET A CA 1
ATOM 713 C C . MET A 1 91 ? 9.851 -3.624 4.798 1.00 77.25 91 MET A C 1
ATOM 715 O O . MET A 1 91 ? 10.945 -3.745 4.253 1.00 77.25 91 MET A O 1
ATOM 719 N N . GLN A 1 92 ? 8.873 -2.873 4.283 1.00 77.25 92 GLN A N 1
ATOM 720 C CA . GLN A 1 92 ? 9.032 -2.116 3.038 1.00 77.25 92 GLN A CA 1
ATOM 721 C C . GLN A 1 92 ? 9.981 -0.912 3.165 1.00 77.25 92 GLN A C 1
ATOM 723 O O . GLN A 1 92 ? 10.606 -0.543 2.173 1.00 77.25 92 GLN A O 1
ATOM 728 N N . ASP A 1 93 ? 10.147 -0.341 4.365 1.00 69.56 93 ASP A N 1
ATOM 729 C CA . ASP A 1 93 ? 11.135 0.719 4.627 1.00 69.56 93 ASP A CA 1
ATOM 730 C C . ASP A 1 93 ? 12.564 0.180 4.756 1.00 69.56 93 ASP A C 1
ATOM 732 O O . ASP A 1 93 ? 13.509 0.849 4.346 1.00 69.56 93 ASP A O 1
ATOM 736 N N . TYR A 1 94 ? 12.749 -1.029 5.300 1.00 62.84 94 TYR A N 1
ATOM 737 C CA . TYR A 1 94 ? 14.083 -1.625 5.488 1.00 62.84 94 TYR A CA 1
ATOM 738 C C . TYR A 1 94 ? 14.811 -1.946 4.180 1.00 62.84 94 TYR A C 1
ATOM 740 O O . TYR A 1 94 ? 16.016 -2.179 4.194 1.00 62.84 94 TYR A O 1
ATOM 748 N N . LEU A 1 95 ? 14.090 -1.939 3.061 1.00 59.59 95 LEU A N 1
ATOM 749 C CA . LEU A 1 95 ? 14.653 -2.091 1.724 1.00 59.59 95 LEU A CA 1
ATOM 750 C C . LEU A 1 95 ? 15.122 -0.751 1.134 1.00 59.59 95 LEU A C 1
ATOM 752 O O . LEU A 1 95 ? 15.514 -0.695 -0.032 1.00 59.59 95 LEU A O 1
ATOM 756 N N . GLN A 1 96 ? 15.146 0.321 1.940 1.00 54.62 96 GLN A N 1
ATOM 757 C CA . GLN A 1 96 ? 15.985 1.471 1.636 1.00 54.62 96 GLN A CA 1
ATOM 758 C C . GLN A 1 96 ? 17.420 1.007 1.403 1.00 54.62 96 GLN A C 1
ATOM 760 O O . GLN A 1 96 ? 17.931 0.232 2.218 1.00 54.62 96 GLN A O 1
ATOM 765 N N . PRO A 1 97 ? 18.092 1.455 0.318 1.00 47.91 97 PRO A N 1
ATOM 766 C CA . PRO A 1 97 ? 19.523 1.255 0.229 1.00 47.91 97 PRO A CA 1
ATOM 767 C C . PRO A 1 97 ? 20.064 1.819 1.531 1.00 47.91 97 PRO A C 1
ATOM 769 O O . PRO A 1 97 ? 19.752 2.965 1.871 1.00 47.91 97 PRO A O 1
ATOM 772 N N . GLN A 1 98 ? 20.785 0.991 2.295 1.00 43.59 98 GLN A N 1
ATOM 773 C CA . GLN A 1 98 ? 21.632 1.502 3.356 1.00 43.59 98 GLN A CA 1
ATOM 774 C C . GLN A 1 98 ? 22.356 2.675 2.713 1.00 43.59 98 GLN A C 1
ATOM 776 O O . GLN A 1 98 ? 23.162 2.462 1.809 1.00 43.59 98 GLN A O 1
ATOM 781 N N . GLN A 1 99 ? 21.995 3.907 3.088 1.00 44.56 99 GLN A N 1
ATOM 782 C CA . GLN A 1 99 ? 22.851 5.043 2.812 1.00 44.56 99 GLN A CA 1
ATOM 783 C C . GLN A 1 99 ? 24.191 4.567 3.326 1.00 44.56 99 GLN A C 1
ATOM 785 O O . GLN A 1 99 ? 24.264 4.226 4.511 1.00 44.56 99 GLN A O 1
ATOM 790 N N . GLU A 1 100 ? 25.146 4.369 2.411 1.00 41.59 100 GLU A N 1
ATOM 791 C CA . GLU A 1 100 ? 26.453 3.812 2.716 1.00 41.59 100 GLU A CA 1
ATOM 792 C C . GLU A 1 100 ? 26.870 4.427 4.037 1.00 41.59 100 GLU A C 1
ATOM 794 O O . GLU A 1 100 ? 26.981 5.652 4.143 1.00 41.59 100 GLU A O 1
ATOM 799 N N . ALA A 1 101 ? 26.957 3.598 5.079 1.00 42.72 101 ALA A N 1
ATOM 800 C CA . ALA A 1 101 ? 27.479 4.048 6.344 1.00 42.72 101 ALA A CA 1
ATOM 801 C C . ALA A 1 101 ? 28.899 4.494 6.012 1.00 42.72 101 ALA A C 1
ATOM 803 O O . ALA A 1 101 ? 29.784 3.655 5.848 1.00 42.72 101 ALA A O 1
ATOM 804 N N . GLN A 1 102 ? 29.080 5.800 5.793 1.00 40.00 102 GLN A N 1
ATOM 805 C CA . GLN A 1 102 ? 30.378 6.394 5.545 1.00 40.00 102 GLN A CA 1
ATOM 806 C C . GLN A 1 102 ? 31.269 5.879 6.674 1.00 40.00 102 GLN A C 1
ATOM 808 O O . GLN A 1 102 ? 30.955 6.137 7.844 1.00 40.00 102 GLN A O 1
ATOM 813 N N . PRO A 1 103 ? 32.335 5.111 6.384 1.00 45.84 103 PRO A N 1
ATOM 814 C CA . PRO A 1 103 ? 33.287 4.783 7.425 1.00 45.84 103 PRO A CA 1
ATOM 815 C C . PRO A 1 103 ? 33.792 6.121 7.977 1.00 45.84 103 PRO A C 1
ATOM 817 O O . PRO A 1 103 ? 34.011 7.045 7.185 1.00 45.84 103 PRO A O 1
ATOM 820 N N . PRO A 1 104 ? 33.926 6.276 9.306 1.00 52.88 104 PRO A N 1
ATOM 821 C CA . PRO A 1 104 ? 34.323 7.547 9.887 1.00 52.88 104 PRO A CA 1
ATOM 822 C C . PRO A 1 104 ? 35.636 7.973 9.234 1.00 52.88 104 PRO A C 1
ATOM 824 O O . PRO A 1 104 ? 36.656 7.288 9.347 1.00 52.88 104 PRO A O 1
ATOM 827 N N . HIS A 1 105 ? 35.585 9.071 8.479 1.00 48.59 105 HIS A N 1
ATOM 828 C CA . HIS A 1 105 ? 36.763 9.643 7.860 1.00 48.59 105 HIS A CA 1
ATOM 829 C C . HIS A 1 105 ? 37.773 9.966 8.961 1.00 48.59 105 HIS A C 1
ATOM 831 O O . HIS A 1 105 ? 37.539 10.833 9.795 1.00 48.59 105 HIS A O 1
ATOM 837 N N . GLY A 1 106 ? 38.878 9.221 8.938 1.00 45.88 106 GLY A N 1
ATOM 838 C CA . GLY A 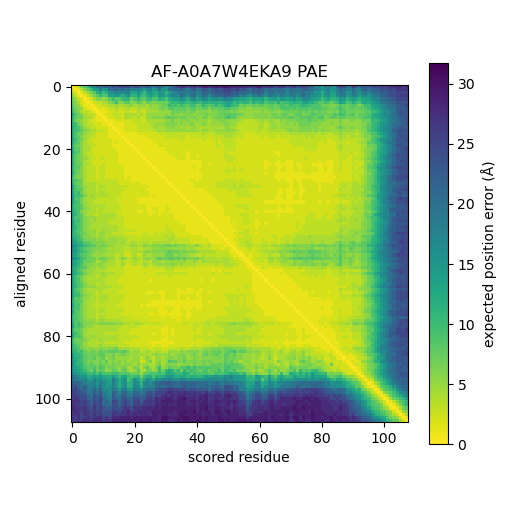1 106 ? 40.197 9.588 9.438 1.00 45.88 106 GLY A CA 1
ATOM 839 C C . GLY A 1 106 ? 40.245 10.380 10.740 1.00 45.88 106 GLY A C 1
ATOM 840 O O . GLY A 1 106 ? 40.366 11.599 10.714 1.00 45.88 106 GLY A O 1
ATOM 841 N N . ALA A 1 107 ? 40.342 9.672 11.863 1.00 46.38 107 ALA A N 1
ATOM 842 C CA . ALA A 1 107 ? 41.190 10.153 12.944 1.00 46.38 107 ALA A CA 1
ATOM 843 C C . ALA A 1 107 ? 42.641 9.773 12.599 1.00 46.38 107 ALA A C 1
ATOM 845 O O . ALA A 1 107 ? 43.035 8.611 12.719 1.00 46.38 107 ALA A O 1
ATOM 846 N N . LYS A 1 108 ? 43.408 10.745 12.107 1.00 44.59 108 LYS A N 1
ATOM 847 C CA . LYS A 1 108 ? 44.862 10.788 12.278 1.00 44.59 108 LYS A CA 1
ATOM 848 C C . LYS A 1 108 ? 45.189 11.995 13.134 1.00 44.59 108 LYS A C 1
ATOM 850 O O . LYS A 1 108 ? 44.555 13.045 12.892 1.00 44.59 108 LYS A O 1
#

Secondary structure (DSSP, 8-state):
-PPPPPPPGGGS-HHHHHHHHHHHHHHHHHHTT-HHHHHHHHHHHHHHHHTT--BTTB-HHHHHHHHHHHHHHHHTT--HHHHHTSHHHHHHHTTS------------

Foldseek 3Di:
DDDPDDDDLVPDDPLCSVVVVLLVVLLVCLQVVVLVVLVVVLVVLVVCVVVVPDRRPDDSVLSNVLSVQSSVCVVVVHHSVVSCVDPSNVVSVVPPDPPPPPDPPDDD

pLDDT: mean 82.98, std 17.35, range [40.0, 97.94]

Sequence (108 aa):
MKTPTPPPLESYPEALRLRYAMLQLIDTLIMQRNIEALDHLGDVTLEMFSAHIEIEELSLIEITGYLGDAVRQLKAGRTPAEVLHAPLRTMQDYLQPQQEAQPPHGAK